Protein AF-A0A8J8BJE0-F1 (afdb_monomer_lite)

pLDDT: mean 71.49, std 12.01, range [42.97, 88.31]

Radius of gyration: 15.68 Å; chains: 1; bounding box: 28×53×28 Å

Structure (mmCIF, N/CA/C/O backbone):
data_AF-A0A8J8BJE0-F1
#
_entry.id   AF-A0A8J8BJE0-F1
#
loop_
_atom_site.group_PDB
_atom_site.id
_atom_site.type_symbol
_atom_site.label_atom_id
_atom_site.lab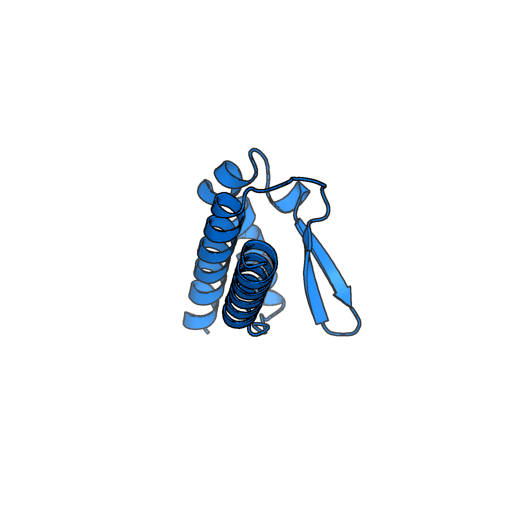el_alt_id
_atom_site.label_comp_id
_atom_site.label_asym_id
_atom_site.label_entity_id
_atom_site.label_seq_id
_atom_site.pdbx_PDB_ins_code
_atom_site.Cartn_x
_atom_site.Cartn_y
_atom_site.Cartn_z
_atom_site.occupancy
_atom_site.B_iso_or_equiv
_atom_site.auth_seq_id
_atom_site.auth_comp_id
_atom_site.auth_asym_id
_atom_site.auth_atom_id
_atom_site.pdbx_PDB_model_num
ATOM 1 N N . MET A 1 1 ? 8.043 40.091 4.713 1.00 54.44 1 MET A N 1
ATOM 2 C CA . MET A 1 1 ? 8.254 39.351 3.450 1.00 54.44 1 MET A CA 1
ATOM 3 C C . MET A 1 1 ? 8.540 37.864 3.732 1.00 54.44 1 MET A C 1
ATOM 5 O O . MET A 1 1 ? 9.115 37.198 2.889 1.00 54.44 1 MET A O 1
ATOM 9 N N . ASP A 1 2 ? 8.081 37.321 4.873 1.00 60.41 2 ASP A N 1
ATOM 10 C CA . ASP A 1 2 ? 8.625 36.074 5.450 1.00 60.41 2 ASP A CA 1
ATOM 11 C C . ASP A 1 2 ? 7.823 34.800 5.170 1.00 60.41 2 ASP A C 1
ATOM 13 O O . ASP A 1 2 ? 8.397 33.745 4.928 1.00 60.41 2 ASP A O 1
ATOM 17 N N . ARG A 1 3 ? 6.488 34.876 5.142 1.00 58.88 3 ARG A N 1
ATOM 18 C CA . ARG A 1 3 ? 5.651 33.661 5.134 1.00 58.88 3 ARG A CA 1
ATOM 19 C C . ARG A 1 3 ? 5.771 32.815 3.862 1.00 58.88 3 ARG A C 1
ATOM 21 O O . ARG A 1 3 ? 5.502 31.621 3.891 1.00 58.88 3 ARG A O 1
ATOM 28 N N . VAL A 1 4 ? 6.155 33.424 2.738 1.00 63.47 4 VAL A N 1
ATOM 29 C CA . VAL A 1 4 ? 6.297 32.719 1.450 1.00 63.47 4 VAL A CA 1
ATOM 30 C C . VAL A 1 4 ? 7.580 31.881 1.408 1.00 63.47 4 VAL A C 1
ATOM 32 O O . VAL A 1 4 ? 7.576 30.812 0.798 1.00 63.47 4 VAL A O 1
ATOM 35 N N . LEU A 1 5 ? 8.645 32.334 2.083 1.00 60.25 5 LEU A N 1
ATOM 36 C CA . LEU A 1 5 ? 9.895 31.584 2.216 1.00 60.25 5 LEU A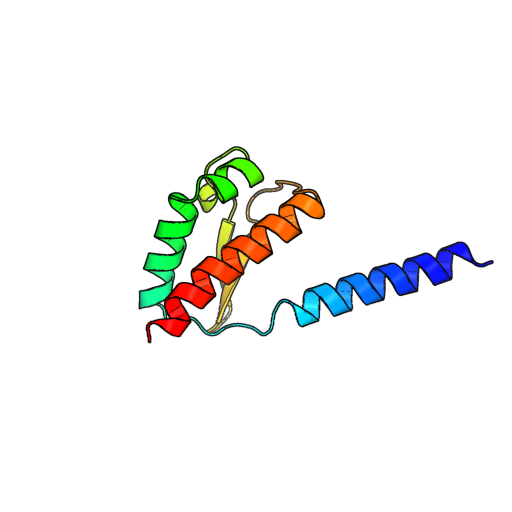 CA 1
ATOM 37 C C . LEU A 1 5 ? 9.720 30.389 3.159 1.00 60.25 5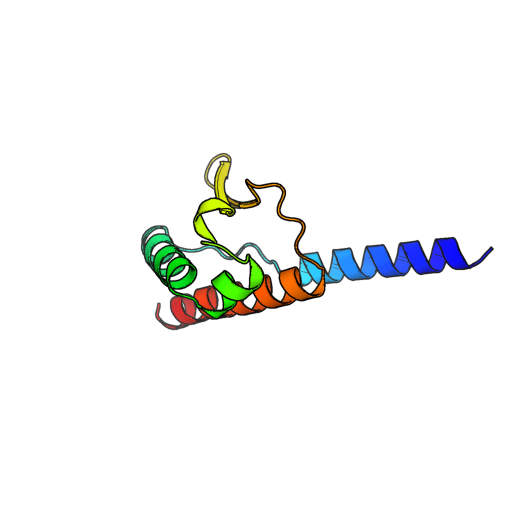 LEU 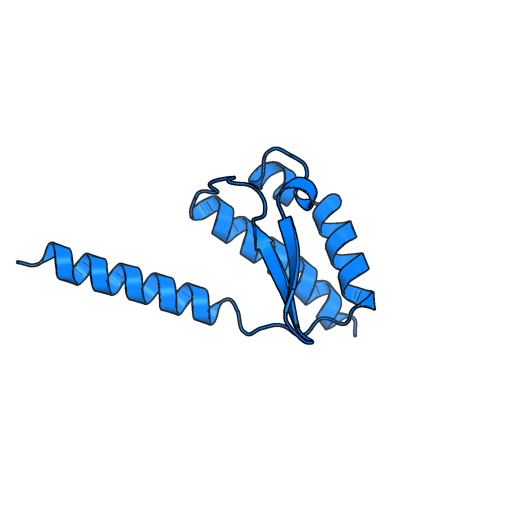A C 1
ATOM 39 O O . LEU A 1 5 ? 10.089 29.278 2.790 1.00 60.25 5 LEU A O 1
ATOM 43 N N . GLU A 1 6 ? 9.061 30.587 4.305 1.00 64.25 6 GLU A N 1
ATOM 44 C CA . GLU A 1 6 ? 8.772 29.499 5.250 1.00 64.25 6 GLU A CA 1
ATOM 45 C C . GLU A 1 6 ? 7.905 28.396 4.619 1.00 64.25 6 GLU A C 1
ATOM 47 O O . GLU A 1 6 ? 8.167 27.207 4.804 1.00 64.25 6 GLU A O 1
ATOM 52 N N . LEU A 1 7 ? 6.902 28.771 3.814 1.00 62.28 7 LEU A N 1
ATOM 53 C CA . LEU A 1 7 ? 6.069 27.812 3.081 1.00 62.28 7 LEU A CA 1
ATOM 54 C C . LEU A 1 7 ? 6.857 27.059 2.001 1.00 62.28 7 LEU A C 1
ATOM 56 O O . LEU A 1 7 ? 6.654 25.857 1.833 1.00 62.28 7 LEU A O 1
ATOM 60 N N . HIS A 1 8 ? 7.777 27.718 1.292 1.00 62.31 8 HIS A N 1
ATOM 61 C CA . HIS A 1 8 ? 8.650 27.047 0.322 1.00 62.31 8 HIS A CA 1
ATOM 62 C C . HIS A 1 8 ? 9.602 26.053 0.991 1.00 62.31 8 HIS A C 1
ATOM 64 O O . HIS A 1 8 ? 9.769 24.939 0.494 1.00 62.31 8 HIS A O 1
ATOM 70 N N . GLU A 1 9 ? 10.193 26.412 2.130 1.00 65.62 9 GLU A N 1
ATOM 71 C CA . GLU A 1 9 ? 11.066 25.505 2.878 1.00 65.62 9 GLU A CA 1
ATOM 72 C C . GLU A 1 9 ? 10.297 24.336 3.499 1.00 65.62 9 GLU A C 1
ATOM 74 O O . GLU A 1 9 ? 10.791 23.207 3.485 1.00 65.62 9 GLU A O 1
ATOM 79 N N . ALA A 1 10 ? 9.076 24.568 3.990 1.00 59.03 10 ALA A N 1
ATOM 80 C CA . ALA A 1 10 ? 8.207 23.509 4.496 1.00 59.03 10 ALA A CA 1
ATOM 81 C C . ALA A 1 10 ? 7.791 22.537 3.381 1.00 59.03 10 ALA A C 1
ATOM 83 O O . ALA A 1 10 ? 7.869 21.324 3.563 1.00 59.03 10 ALA A O 1
ATOM 84 N N . THR A 1 11 ? 7.435 23.058 2.203 1.00 55.62 11 THR A N 1
ATOM 85 C CA . THR A 1 11 ? 7.064 22.242 1.033 1.00 55.62 11 THR A CA 1
ATOM 86 C C . THR A 1 11 ? 8.256 21.430 0.534 1.00 55.62 11 THR A C 1
ATOM 88 O O . THR A 1 11 ? 8.123 20.244 0.256 1.00 55.62 11 THR A O 1
ATOM 91 N N . ARG A 1 12 ? 9.451 22.033 0.505 1.00 60.78 12 ARG A N 1
ATOM 92 C CA . ARG A 1 12 ? 10.688 21.341 0.131 1.00 60.78 12 ARG A CA 1
ATOM 93 C C . ARG A 1 12 ? 11.065 20.260 1.136 1.00 60.78 12 ARG A C 1
ATOM 95 O O . ARG A 1 12 ? 11.461 19.188 0.716 1.00 60.78 12 ARG A O 1
ATOM 102 N N . LYS A 1 13 ? 10.921 20.501 2.444 1.00 58.44 13 LYS A N 1
ATOM 103 C CA . LYS A 1 13 ? 11.152 19.472 3.474 1.00 58.44 13 LYS A CA 1
ATOM 104 C C . LYS A 1 13 ? 10.142 18.335 3.388 1.00 58.44 13 LYS A C 1
ATOM 106 O O . LYS A 1 13 ? 10.534 17.197 3.604 1.00 58.44 13 LYS A O 1
ATOM 111 N N . LEU A 1 14 ? 8.879 18.621 3.074 1.00 52.28 14 LEU A N 1
ATOM 112 C CA . LEU A 1 14 ? 7.867 17.590 2.839 1.00 52.28 14 LEU A CA 1
ATOM 113 C C . LEU A 1 14 ? 8.184 16.767 1.586 1.00 52.28 14 LEU A C 1
ATOM 115 O O . LEU A 1 14 ? 8.068 15.548 1.636 1.00 52.28 14 LEU A O 1
ATOM 119 N N . ASP A 1 15 ? 8.663 17.402 0.514 1.00 54.25 15 ASP A N 1
ATOM 120 C CA . ASP A 1 15 ? 9.139 16.714 -0.691 1.00 54.25 15 ASP A CA 1
ATOM 121 C C . ASP A 1 15 ? 10.384 15.858 -0.394 1.00 54.25 15 ASP A C 1
ATOM 123 O O . ASP A 1 15 ? 10.409 14.677 -0.717 1.00 54.25 15 ASP A O 1
ATOM 127 N N . ASP A 1 16 ? 11.364 16.387 0.346 1.00 47.66 16 ASP A N 1
ATOM 128 C CA . ASP A 1 16 ? 12.570 15.663 0.780 1.00 47.66 16 ASP A CA 1
ATOM 129 C C . ASP A 1 16 ? 12.234 14.495 1.727 1.00 47.66 16 ASP A C 1
ATOM 131 O O . ASP A 1 16 ? 12.835 13.423 1.655 1.00 47.66 16 ASP A O 1
ATOM 135 N N . MET A 1 17 ? 11.251 14.670 2.618 1.00 46.25 17 MET A N 1
ATOM 136 C CA . MET A 1 17 ? 10.741 13.606 3.486 1.00 46.25 17 MET A CA 1
ATOM 137 C C . MET A 1 17 ? 9.979 12.553 2.679 1.00 46.25 17 MET A C 1
ATOM 139 O O . MET A 1 17 ? 10.199 11.366 2.900 1.00 46.25 17 MET A O 1
ATOM 143 N N . SER A 1 18 ? 9.158 12.959 1.707 1.00 45.91 18 SER A N 1
ATOM 144 C CA . SER A 1 18 ? 8.478 12.044 0.785 1.00 45.91 18 SER A CA 1
ATOM 145 C C . SER A 1 18 ? 9.486 11.256 -0.056 1.00 45.91 18 SER A C 1
ATOM 147 O O . SER A 1 18 ? 9.342 10.047 -0.207 1.00 45.91 18 SER A O 1
ATOM 149 N N . GLN A 1 19 ? 10.551 11.901 -0.539 1.00 44.47 19 GLN A N 1
ATOM 150 C CA . GLN A 1 19 ? 11.624 11.261 -1.304 1.00 44.47 19 GLN A CA 1
ATOM 151 C C . GLN A 1 19 ? 12.489 10.328 -0.442 1.00 44.47 19 GLN A C 1
ATOM 153 O O . GLN A 1 19 ? 12.903 9.268 -0.913 1.00 44.47 19 GLN A O 1
ATOM 158 N N . LYS A 1 20 ? 12.733 10.663 0.834 1.00 42.97 20 LYS A N 1
ATOM 159 C CA . LYS A 1 20 ? 13.438 9.779 1.782 1.00 42.97 20 LYS A CA 1
ATOM 160 C C . LYS A 1 20 ? 12.619 8.557 2.196 1.00 42.97 20 LYS A C 1
ATOM 162 O O . LYS A 1 20 ? 13.222 7.552 2.565 1.00 42.97 20 LYS A O 1
ATOM 167 N N . ILE A 1 21 ? 11.287 8.622 2.126 1.00 48.50 21 ILE A N 1
ATOM 168 C CA . ILE A 1 21 ? 10.393 7.497 2.447 1.00 48.50 21 ILE A CA 1
ATOM 169 C C . ILE A 1 21 ? 10.338 6.464 1.308 1.00 48.50 21 ILE A C 1
ATOM 171 O O . ILE A 1 21 ? 10.034 5.303 1.561 1.00 48.50 21 ILE A O 1
ATOM 175 N N . THR A 1 22 ? 10.710 6.817 0.076 1.00 51.31 22 THR A N 1
ATOM 176 C CA . THR A 1 22 ? 10.600 5.901 -1.070 1.00 51.31 22 THR A CA 1
ATOM 177 C C . THR A 1 22 ? 11.891 5.824 -1.875 1.00 51.31 22 THR A C 1
ATOM 179 O O . THR A 1 22 ? 11.979 6.333 -2.993 1.00 51.31 22 THR A O 1
ATOM 182 N N . LYS A 1 23 ? 12.889 5.090 -1.367 1.00 54.44 23 LYS A N 1
ATOM 183 C CA . LYS A 1 23 ? 13.742 4.360 -2.316 1.00 54.44 23 LYS A CA 1
ATOM 184 C C . LYS A 1 23 ? 12.832 3.360 -3.040 1.00 54.44 23 LYS A C 1
ATOM 186 O O . LYS A 1 23 ? 12.106 2.640 -2.349 1.00 54.44 23 LYS A O 1
ATOM 191 N N . PRO A 1 24 ? 12.824 3.313 -4.385 1.00 57.62 24 PRO A N 1
ATOM 192 C CA . PRO A 1 24 ? 12.052 2.312 -5.106 1.00 57.62 24 PRO A CA 1
ATOM 193 C C . PRO A 1 24 ? 12.479 0.937 -4.600 1.00 57.62 24 PRO A C 1
ATOM 195 O O . PRO A 1 24 ? 13.639 0.543 -4.718 1.00 57.62 24 PRO A O 1
ATOM 198 N N . THR A 1 25 ? 11.545 0.261 -3.941 1.00 64.75 25 THR A N 1
ATOM 199 C CA . THR A 1 25 ? 11.782 -1.062 -3.382 1.00 64.75 25 THR A CA 1
ATOM 200 C C . THR A 1 25 ? 11.439 -2.058 -4.471 1.00 64.75 25 THR A C 1
ATOM 202 O O . THR A 1 25 ? 10.289 -2.141 -4.899 1.00 64.75 25 THR A O 1
ATOM 205 N N . ALA A 1 26 ? 12.454 -2.763 -4.968 1.00 67.75 26 ALA A N 1
ATOM 206 C CA . ALA A 1 26 ? 12.249 -3.828 -5.932 1.00 67.75 26 ALA A CA 1
ATOM 207 C C . ALA A 1 26 ? 11.553 -4.994 -5.224 1.00 67.75 26 ALA A C 1
ATOM 209 O O . ALA A 1 26 ? 12.086 -5.560 -4.270 1.00 67.75 26 ALA A O 1
ATOM 210 N N . VAL A 1 27 ? 10.354 -5.329 -5.687 1.00 69.88 27 VAL A N 1
ATOM 211 C CA . VAL A 1 27 ? 9.558 -6.442 -5.173 1.00 69.88 27 VAL A CA 1
ATOM 212 C C . VAL A 1 27 ? 9.424 -7.469 -6.286 1.00 69.88 27 VAL A C 1
ATOM 214 O O . VAL A 1 27 ? 9.062 -7.127 -7.413 1.00 69.88 27 VAL A O 1
ATOM 217 N N . GLU A 1 28 ? 9.710 -8.734 -5.985 1.00 76.50 28 GLU A N 1
ATOM 218 C CA . GLU A 1 28 ? 9.480 -9.815 -6.939 1.00 76.50 28 GLU A CA 1
ATOM 219 C C . GLU A 1 28 ? 7.991 -9.908 -7.297 1.00 76.50 28 GLU A C 1
ATOM 221 O O . GLU A 1 28 ? 7.123 -9.853 -6.427 1.00 76.50 28 GLU A O 1
ATOM 226 N N . LEU A 1 29 ? 7.676 -10.144 -8.573 1.00 75.62 29 LEU A N 1
ATOM 227 C CA . LEU A 1 29 ? 6.290 -10.298 -9.042 1.00 75.62 29 LEU A CA 1
ATOM 228 C C . LEU A 1 29 ? 5.503 -11.359 -8.259 1.00 75.62 29 LEU A C 1
ATOM 230 O O . LEU A 1 29 ? 4.303 -11.212 -8.034 1.00 75.62 29 LEU A O 1
ATOM 234 N N . LYS A 1 30 ? 6.179 -12.421 -7.808 1.00 78.94 30 LYS A N 1
ATOM 235 C CA . LYS A 1 30 ? 5.568 -13.459 -6.974 1.00 78.94 30 LYS A CA 1
ATOM 236 C C . LYS A 1 30 ? 5.096 -12.894 -5.631 1.00 78.94 30 LYS A C 1
ATOM 238 O O . LYS A 1 30 ? 3.981 -13.183 -5.201 1.00 78.94 30 LYS A O 1
ATOM 243 N N . VAL A 1 31 ? 5.920 -12.056 -5.012 1.00 81.25 31 VAL A N 1
ATOM 244 C CA . VAL A 1 31 ? 5.644 -11.395 -3.732 1.00 81.25 31 VAL A CA 1
ATOM 245 C C . VAL A 1 31 ? 4.595 -10.292 -3.894 1.00 81.25 31 VAL A C 1
ATOM 247 O O . VAL A 1 31 ? 3.772 -10.097 -3.005 1.00 81.25 31 VAL A O 1
ATOM 250 N N . LEU A 1 32 ? 4.539 -9.629 -5.055 1.00 81.75 32 LEU A N 1
ATOM 251 C CA . LEU A 1 32 ? 3.528 -8.608 -5.347 1.00 81.75 32 LEU A CA 1
ATOM 252 C C . LEU A 1 32 ? 2.099 -9.139 -5.160 1.00 81.75 32 LEU A C 1
ATOM 254 O O . LEU A 1 32 ? 1.275 -8.462 -4.554 1.00 81.75 32 LEU A O 1
ATOM 258 N N . SER A 1 33 ? 1.811 -10.362 -5.616 1.00 82.31 33 SER A N 1
ATOM 259 C CA . SER A 1 33 ? 0.485 -10.974 -5.429 1.00 82.31 33 SER A CA 1
ATOM 260 C C . SER A 1 33 ? 0.108 -11.158 -3.951 1.00 82.31 33 SER A C 1
ATOM 262 O O . SER A 1 33 ? -1.049 -10.966 -3.579 1.00 82.31 33 SER A O 1
ATOM 264 N N . GLN A 1 34 ? 1.089 -11.466 -3.097 1.00 86.50 34 GLN A N 1
ATOM 265 C CA . GLN A 1 34 ? 0.897 -11.631 -1.655 1.00 86.50 34 GLN A CA 1
ATOM 266 C C . GLN A 1 34 ? 0.656 -10.279 -0.982 1.00 86.50 34 GLN A C 1
ATOM 268 O O . GLN A 1 34 ? -0.287 -10.140 -0.209 1.00 86.50 34 GLN A O 1
ATOM 273 N N . ILE A 1 35 ? 1.437 -9.262 -1.359 1.00 83.88 35 ILE A N 1
ATOM 274 C CA . ILE A 1 35 ? 1.249 -7.886 -0.890 1.00 83.88 35 ILE A CA 1
ATOM 275 C C . ILE A 1 35 ? -0.150 -7.386 -1.255 1.00 83.88 35 ILE A C 1
ATOM 277 O O . ILE A 1 35 ? -0.846 -6.877 -0.385 1.00 83.88 35 ILE A O 1
ATOM 281 N N . LEU A 1 36 ? -0.602 -7.564 -2.501 1.00 83.56 36 LEU A N 1
ATOM 282 C CA . LEU A 1 36 ? -1.948 -7.146 -2.915 1.00 83.56 36 LEU A CA 1
ATOM 283 C C . LEU A 1 36 ? -3.044 -7.859 -2.116 1.00 83.56 36 LEU A C 1
ATOM 285 O O . LEU A 1 36 ? -3.996 -7.212 -1.685 1.00 83.56 36 LEU A O 1
ATOM 289 N N . SER A 1 37 ? -2.881 -9.159 -1.859 1.00 86.25 37 SER A N 1
ATOM 290 C CA . SER A 1 37 ? -3.812 -9.916 -1.019 1.00 86.25 37 SER A CA 1
ATOM 291 C C . SER A 1 37 ? -3.838 -9.408 0.428 1.00 86.25 37 SER A C 1
ATOM 293 O O . SER A 1 37 ? -4.902 -9.382 1.042 1.00 86.25 37 SER A O 1
ATOM 295 N N . GLU A 1 38 ? -2.700 -9.008 1.000 1.00 87.12 38 GLU A N 1
ATOM 296 C CA . GLU A 1 38 ? -2.661 -8.428 2.349 1.00 87.12 38 GLU A CA 1
ATOM 297 C C . GLU A 1 38 ? -3.251 -7.015 2.390 1.00 87.12 38 GLU A C 1
ATOM 299 O O . GLU A 1 38 ? -3.967 -6.677 3.334 1.00 87.12 38 GLU A O 1
ATOM 304 N N . LEU A 1 39 ? -3.022 -6.205 1.351 1.00 84.25 39 LEU A N 1
ATOM 305 C CA . LEU A 1 39 ? -3.647 -4.889 1.208 1.00 84.25 39 LEU A CA 1
ATOM 306 C C . LEU A 1 39 ? -5.177 -5.010 1.157 1.00 84.25 39 LEU A C 1
ATOM 308 O O . LEU A 1 39 ? -5.870 -4.284 1.871 1.00 84.25 39 LEU A O 1
ATOM 312 N N . GLU A 1 40 ? -5.700 -5.969 0.389 1.00 84.31 40 GLU A N 1
ATOM 313 C CA . GLU A 1 40 ? -7.135 -6.277 0.316 1.00 84.31 40 GLU A CA 1
ATOM 314 C C . GLU A 1 40 ? -7.702 -6.773 1.655 1.00 84.31 40 GLU A C 1
ATOM 316 O O . GLU A 1 40 ? -8.875 -6.571 1.956 1.00 84.31 40 GLU A O 1
ATOM 321 N N . GLN A 1 41 ? -6.906 -7.425 2.498 1.00 88.31 41 GLN A N 1
ATOM 322 C CA . GLN A 1 41 ? -7.370 -7.944 3.791 1.00 88.31 41 GLN A CA 1
ATOM 323 C C . GLN A 1 41 ? -7.145 -6.960 4.948 1.00 88.31 41 GLN A C 1
ATOM 325 O O . GLN A 1 41 ? -7.737 -7.113 6.024 1.00 88.31 41 GLN A O 1
ATOM 330 N N . SER A 1 42 ? -6.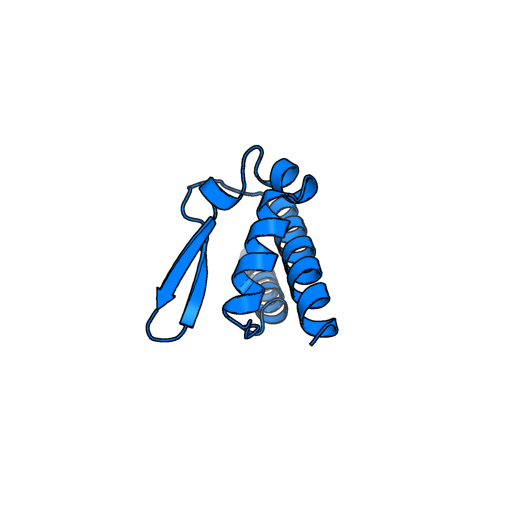330 -5.922 4.746 1.00 83.94 42 SER A N 1
ATOM 331 C CA . SER A 1 42 ? -5.973 -4.972 5.793 1.00 83.94 42 SER A CA 1
ATOM 332 C C . SER A 1 42 ? -7.153 -4.080 6.174 1.00 83.94 42 SER A C 1
ATOM 334 O O . SER A 1 42 ? -7.536 -3.140 5.474 1.00 83.94 42 SER A O 1
ATOM 336 N N . LYS A 1 43 ? -7.703 -4.330 7.368 1.00 85.81 43 LYS A N 1
ATOM 337 C CA . LYS A 1 43 ? -8.759 -3.498 7.968 1.00 85.81 43 LYS A CA 1
ATOM 338 C C . LYS A 1 43 ? -8.319 -2.048 8.160 1.00 85.81 43 LYS A C 1
ATOM 340 O O . LYS A 1 43 ? -9.146 -1.151 8.046 1.00 85.81 43 LYS A O 1
ATOM 345 N N . LYS A 1 44 ? -7.033 -1.818 8.446 1.00 85.38 44 LYS A N 1
ATOM 346 C CA . LYS A 1 44 ? -6.481 -0.467 8.607 1.00 85.38 44 LYS A CA 1
ATOM 347 C C . LYS A 1 44 ? -6.500 0.290 7.288 1.00 85.38 44 LYS A C 1
ATOM 349 O O . LYS A 1 44 ? -6.945 1.428 7.254 1.00 85.38 44 LYS A O 1
ATOM 354 N N . ILE A 1 45 ? -6.082 -0.355 6.202 1.00 84.19 45 ILE A N 1
ATOM 355 C CA . ILE A 1 45 ? -6.092 0.273 4.881 1.00 84.19 45 ILE A CA 1
ATOM 356 C C . ILE A 1 45 ? -7.531 0.509 4.423 1.00 84.19 45 ILE A C 1
ATOM 358 O O . ILE A 1 45 ? -7.853 1.615 4.002 1.00 84.19 45 ILE A O 1
ATOM 362 N N . LYS A 1 46 ? -8.442 -0.449 4.627 1.00 86.50 46 LYS A N 1
ATOM 363 C CA . LYS A 1 46 ? -9.877 -0.216 4.384 1.00 86.50 46 LYS A CA 1
ATOM 364 C C . LYS A 1 46 ? -10.429 0.961 5.185 1.00 86.50 46 LYS A C 1
ATOM 366 O O . LYS A 1 46 ? -11.211 1.737 4.652 1.00 86.50 46 LYS A O 1
ATOM 371 N N . ALA A 1 47 ? -10.006 1.135 6.437 1.00 85.75 47 ALA A N 1
ATOM 372 C CA . ALA A 1 47 ? -10.405 2.284 7.246 1.00 85.75 47 ALA A CA 1
ATOM 373 C C . ALA A 1 47 ? -9.833 3.613 6.718 1.00 85.75 47 ALA A C 1
ATOM 375 O O . ALA A 1 47 ? -10.500 4.639 6.818 1.00 85.75 47 ALA A O 1
ATOM 376 N N . ILE A 1 48 ? -8.631 3.598 6.133 1.00 84.81 48 ILE A N 1
ATOM 377 C CA . ILE A 1 48 ? -8.010 4.779 5.519 1.00 84.81 48 ILE A CA 1
ATOM 378 C C . ILE A 1 48 ? -8.762 5.197 4.250 1.00 84.81 48 ILE A C 1
ATOM 380 O O . ILE A 1 48 ? -9.075 6.375 4.094 1.00 84.81 48 ILE A O 1
ATOM 384 N N . PHE A 1 49 ? -9.069 4.244 3.367 1.00 79.25 49 PHE A N 1
ATOM 385 C CA . PHE A 1 49 ? -9.730 4.515 2.086 1.00 79.25 49 PHE A CA 1
ATOM 386 C C . PHE A 1 49 ? -11.262 4.583 2.190 1.00 79.25 49 PHE A C 1
ATOM 388 O O . PHE A 1 49 ? -11.916 5.047 1.261 1.00 79.25 49 PHE A O 1
ATOM 395 N N . GLY A 1 50 ? -11.855 4.108 3.291 1.00 78.88 50 GLY A N 1
ATOM 396 C CA . GLY A 1 50 ? -13.308 4.013 3.488 1.00 78.88 50 GLY A CA 1
ATOM 397 C C . GLY A 1 50 ? -14.000 2.943 2.631 1.00 78.88 50 GLY A C 1
ATOM 398 O O . GLY A 1 50 ? -15.187 2.681 2.814 1.00 78.88 50 GLY A O 1
ATOM 399 N N . GLN A 1 51 ? -13.265 2.311 1.718 1.00 77.44 51 GLN A N 1
ATOM 400 C CA . GLN A 1 51 ? -13.716 1.259 0.815 1.00 77.44 51 GLN A CA 1
ATOM 401 C C . GLN A 1 51 ? -12.554 0.316 0.491 1.00 77.44 51 GLN A C 1
ATOM 403 O O . GLN A 1 51 ? -11.488 0.398 1.109 1.00 77.44 51 GLN A O 1
ATOM 408 N N . ASP A 1 52 ? -12.758 -0.608 -0.448 1.00 79.38 52 ASP A N 1
ATOM 409 C CA . ASP A 1 52 ? -11.698 -1.531 -0.826 1.00 79.38 52 ASP A CA 1
ATOM 410 C C . ASP A 1 52 ? -10.505 -0.773 -1.446 1.00 79.38 52 ASP A C 1
ATOM 412 O O . ASP A 1 52 ? -10.688 0.009 -2.377 1.00 79.38 52 ASP A O 1
ATOM 416 N N . PRO A 1 53 ? -9.274 -0.933 -0.933 1.00 76.69 53 PRO A N 1
ATOM 417 C CA . PRO A 1 53 ? -8.129 -0.201 -1.458 1.00 76.69 53 PRO A CA 1
ATOM 418 C C . PRO A 1 53 ? -7.792 -0.575 -2.900 1.00 76.69 53 PRO A C 1
ATOM 420 O O . PRO A 1 53 ? -7.282 0.273 -3.630 1.00 76.69 53 PRO A O 1
ATOM 423 N N . LEU A 1 54 ? -8.106 -1.797 -3.339 1.00 75.94 54 LEU A N 1
ATOM 424 C CA . LEU A 1 54 ? -7.810 -2.240 -4.701 1.00 75.94 54 LEU A CA 1
ATOM 425 C C . LEU A 1 54 ? -8.703 -1.578 -5.756 1.00 75.94 54 LEU A C 1
ATOM 427 O O . LEU A 1 54 ? -8.362 -1.607 -6.934 1.00 75.94 54 LEU A O 1
ATOM 431 N N . THR A 1 55 ? -9.819 -0.950 -5.366 1.00 76.06 55 THR A N 1
ATOM 432 C CA . THR A 1 55 ? -10.626 -0.155 -6.307 1.00 76.06 55 THR A CA 1
ATOM 433 C C . THR A 1 55 ? -10.028 1.225 -6.562 1.00 76.06 55 THR A C 1
ATOM 435 O O . THR A 1 55 ? -10.344 1.838 -7.576 1.00 76.06 55 THR A O 1
ATOM 438 N N . ASN A 1 56 ? -9.174 1.709 -5.655 1.00 74.25 56 ASN A N 1
ATOM 439 C CA . ASN A 1 56 ? -8.593 3.054 -5.717 1.00 74.25 56 ASN A CA 1
ATOM 440 C C . ASN A 1 56 ? -7.134 3.033 -6.152 1.00 74.25 56 ASN A C 1
ATOM 442 O O . ASN A 1 56 ? -6.644 4.002 -6.716 1.00 74.25 56 ASN A O 1
ATOM 446 N N . LEU A 1 57 ? -6.434 1.931 -5.900 1.00 75.62 57 LEU A N 1
ATOM 447 C CA . LEU A 1 57 ? -5.037 1.768 -6.260 1.00 75.62 57 LEU A CA 1
ATOM 448 C C . LEU A 1 57 ? -4.909 1.078 -7.616 1.00 75.62 57 LEU A C 1
ATOM 450 O O . LEU A 1 57 ? -5.534 0.057 -7.888 1.00 75.62 57 LEU A O 1
ATOM 454 N N . GLY A 1 58 ? -4.042 1.626 -8.454 1.00 69.19 58 GLY A N 1
ATOM 455 C CA . GLY A 1 58 ? -3.655 1.061 -9.735 1.00 69.19 58 GLY A CA 1
ATOM 456 C C . GLY A 1 58 ? -2.228 0.598 -9.762 1.00 69.19 58 GLY A C 1
ATOM 457 O O . GLY A 1 58 ? -1.378 1.149 -9.074 1.00 69.19 58 GLY A O 1
ATOM 458 N N . ILE A 1 59 ? -1.948 -0.356 -10.640 1.00 72.75 59 ILE A N 1
ATOM 459 C CA . ILE A 1 59 ? -0.584 -0.720 -11.001 1.00 72.75 59 ILE A CA 1
ATOM 460 C C . ILE A 1 59 ? -0.376 -0.301 -12.448 1.00 72.75 59 ILE A C 1
ATOM 462 O O . ILE A 1 59 ? -1.071 -0.777 -13.344 1.00 72.75 59 ILE A O 1
ATOM 466 N N . VAL A 1 60 ? 0.583 0.590 -12.679 1.00 69.06 60 VAL A N 1
ATOM 467 C CA . VAL A 1 60 ? 1.010 0.976 -14.025 1.00 69.06 60 VAL A CA 1
ATOM 468 C C . VAL A 1 60 ? 2.323 0.286 -14.331 1.00 69.06 60 VAL A C 1
ATOM 470 O O . VAL A 1 60 ? 3.263 0.353 -13.537 1.00 69.06 60 VAL A O 1
ATOM 473 N N . ALA A 1 61 ? 2.392 -0.341 -15.500 1.00 70.94 61 ALA A N 1
ATOM 474 C CA . ALA A 1 61 ? 3.647 -0.787 -16.076 1.00 70.94 61 ALA A CA 1
ATOM 475 C C . ALA A 1 61 ? 4.229 0.348 -16.925 1.00 70.94 61 ALA A C 1
ATOM 477 O O . ALA A 1 61 ? 3.606 0.795 -17.889 1.00 70.94 61 ALA A O 1
ATOM 478 N N . VAL A 1 62 ? 5.417 0.823 -16.560 1.00 72.31 62 VAL A N 1
ATOM 479 C CA . VAL A 1 62 ? 6.178 1.802 -17.339 1.00 72.31 62 VAL A CA 1
ATOM 480 C C . VAL A 1 62 ? 7.500 1.147 -17.712 1.00 72.31 62 VAL A C 1
ATOM 482 O O . VAL A 1 62 ? 8.371 0.965 -16.866 1.00 72.31 62 VAL A O 1
ATOM 485 N N . SER A 1 63 ? 7.645 0.770 -18.984 1.00 76.94 63 SER A N 1
ATOM 486 C CA . SER A 1 63 ? 8.767 -0.050 -19.462 1.00 76.94 63 SER A CA 1
ATOM 487 C C . SER A 1 63 ? 8.859 -1.382 -18.694 1.00 76.94 63 SER A C 1
ATOM 489 O O . SER A 1 63 ? 7.956 -2.204 -18.819 1.00 76.94 63 SER A O 1
ATOM 491 N N . ASN A 1 64 ? 9.914 -1.580 -17.892 1.00 72.69 64 ASN A N 1
ATOM 492 C CA . ASN A 1 64 ? 10.125 -2.767 -17.054 1.00 72.69 64 ASN A CA 1
ATOM 493 C C . ASN A 1 64 ? 9.829 -2.506 -15.565 1.00 72.69 64 ASN A C 1
ATOM 495 O O . ASN A 1 64 ? 10.093 -3.370 -14.732 1.00 72.69 64 ASN A O 1
ATOM 499 N N . ASP A 1 65 ? 9.294 -1.331 -15.226 1.00 67.31 65 ASP A N 1
ATOM 500 C CA . ASP A 1 65 ? 8.978 -0.943 -13.856 1.00 67.31 65 ASP A CA 1
ATOM 501 C C . ASP A 1 65 ? 7.473 -1.044 -13.592 1.00 67.31 65 ASP A C 1
ATOM 503 O O . ASP A 1 65 ? 6.651 -0.577 -14.385 1.00 67.31 65 ASP A O 1
ATOM 507 N N . LEU A 1 66 ? 7.108 -1.592 -12.432 1.00 68.62 66 LEU A N 1
ATOM 508 C CA . LEU A 1 66 ? 5.748 -1.518 -11.904 1.00 68.62 66 LEU A CA 1
ATOM 509 C C . LEU A 1 66 ? 5.660 -0.402 -10.867 1.00 68.62 66 LEU A C 1
ATOM 511 O O . LEU A 1 66 ? 6.476 -0.327 -9.949 1.00 68.62 66 LEU A O 1
ATOM 515 N N . ARG A 1 67 ? 4.655 0.464 -11.003 1.00 72.25 67 ARG A N 1
ATOM 516 C CA . ARG A 1 67 ? 4.394 1.563 -10.067 1.00 72.25 67 ARG A CA 1
ATOM 517 C C . ARG A 1 67 ? 2.963 1.498 -9.568 1.00 72.25 67 ARG A C 1
ATOM 519 O O . ARG A 1 67 ? 2.042 1.396 -10.375 1.00 72.25 67 ARG A O 1
ATOM 526 N N . ILE A 1 68 ? 2.790 1.596 -8.252 1.00 72.38 68 ILE A N 1
ATOM 527 C CA . ILE A 1 68 ? 1.469 1.767 -7.648 1.00 72.38 68 ILE A CA 1
ATOM 528 C C . ILE A 1 68 ? 1.100 3.246 -7.752 1.00 72.38 68 ILE A C 1
ATOM 530 O O . ILE A 1 68 ? 1.880 4.111 -7.353 1.00 72.38 68 ILE A O 1
ATOM 534 N N . ILE A 1 69 ? -0.067 3.529 -8.316 1.00 68.69 69 ILE A N 1
ATOM 535 C CA . ILE A 1 69 ? -0.622 4.875 -8.443 1.00 68.69 69 ILE A CA 1
ATOM 536 C C . ILE A 1 69 ? -2.001 4.931 -7.806 1.00 68.69 69 ILE A C 1
ATOM 538 O O . ILE A 1 69 ? -2.664 3.911 -7.643 1.00 68.69 69 ILE A O 1
ATOM 542 N N . ASP A 1 70 ? -2.450 6.139 -7.506 1.00 69.25 70 ASP A N 1
ATOM 543 C CA . ASP A 1 70 ? -3.855 6.392 -7.222 1.00 69.25 70 ASP A CA 1
ATOM 544 C C . ASP A 1 70 ? -4.623 6.469 -8.555 1.00 69.25 70 ASP A C 1
ATOM 546 O O . ASP A 1 70 ? -4.271 7.270 -9.427 1.00 69.25 70 ASP A O 1
ATOM 550 N N . ILE A 1 71 ? -5.605 5.588 -8.758 1.00 65.75 71 ILE A N 1
ATOM 551 C CA . ILE A 1 71 ? -6.508 5.601 -9.923 1.00 65.75 71 ILE A CA 1
ATOM 552 C C . ILE A 1 71 ? -7.707 6.497 -9.648 1.00 65.75 71 ILE A C 1
ATOM 554 O O . ILE A 1 71 ? -8.192 7.170 -10.563 1.00 65.75 71 ILE A O 1
ATOM 558 N N . ASP A 1 72 ? -8.199 6.494 -8.412 1.00 64.31 72 ASP A N 1
ATOM 559 C CA . ASP A 1 72 ? -9.404 7.225 -8.061 1.00 64.31 72 ASP A CA 1
ATOM 560 C C . ASP A 1 72 ? -9.046 8.575 -7.429 1.00 64.31 72 ASP A C 1
ATOM 562 O O . ASP A 1 72 ? -7.985 8.779 -6.851 1.00 64.31 72 ASP A O 1
ATOM 566 N N . LYS A 1 73 ? -9.924 9.568 -7.540 1.00 63.75 73 LYS A N 1
ATOM 567 C CA . LYS A 1 73 ? -9.678 10.909 -6.981 1.00 63.75 73 LYS A CA 1
ATOM 568 C C . LYS A 1 73 ? -9.908 10.947 -5.468 1.00 63.75 73 LYS A C 1
ATOM 570 O O . LYS A 1 73 ? -10.359 11.977 -4.953 1.00 63.75 73 LYS A O 1
ATOM 575 N N . ILE A 1 74 ? -9.635 9.857 -4.747 1.00 68.75 74 ILE A N 1
ATOM 576 C CA . ILE A 1 74 ? -9.741 9.858 -3.291 1.00 68.75 74 ILE A CA 1
ATOM 577 C C . ILE A 1 74 ? -8.652 10.771 -2.749 1.00 68.75 74 ILE A C 1
ATOM 579 O O . ILE A 1 74 ? -7.467 10.461 -2.713 1.00 68.75 74 ILE A O 1
ATOM 583 N N . LYS A 1 75 ? -9.075 11.947 -2.293 1.00 69.75 75 LYS A N 1
ATOM 584 C CA . LYS A 1 75 ? -8.193 12.862 -1.582 1.00 69.75 75 LYS A CA 1
ATOM 585 C C . LYS A 1 75 ? -8.003 12.351 -0.161 1.00 69.75 75 LYS A C 1
ATOM 587 O O . LYS A 1 75 ? -8.727 12.759 0.743 1.00 69.75 75 LYS A O 1
ATOM 592 N N . LEU A 1 76 ? -7.017 11.479 0.022 1.00 77.12 76 LEU A N 1
ATOM 593 C CA . LEU A 1 76 ? -6.504 11.158 1.349 1.00 77.12 76 LEU A CA 1
ATOM 594 C C . LEU A 1 76 ? -5.913 12.423 1.987 1.00 77.12 76 LEU A C 1
ATOM 596 O O . LEU A 1 76 ? -5.189 13.182 1.331 1.00 77.12 76 LEU A O 1
ATOM 600 N N . SER A 1 77 ? -6.201 12.643 3.270 1.00 82.12 77 SER A N 1
ATOM 601 C CA . SER A 1 77 ? -5.500 13.647 4.072 1.00 82.12 77 SER A CA 1
ATOM 602 C C . SER A 1 77 ? -4.016 13.291 4.211 1.00 82.12 77 SER A C 1
ATOM 604 O O . SER A 1 77 ? -3.619 12.142 4.024 1.00 82.12 77 SER A O 1
ATOM 606 N N . GLU A 1 78 ? -3.171 14.256 4.576 1.00 76.56 78 GLU A N 1
ATOM 607 C CA . GLU A 1 78 ? -1.742 13.993 4.810 1.00 76.56 78 GLU A CA 1
ATOM 608 C C . GLU A 1 78 ? -1.520 12.933 5.906 1.00 76.56 78 GLU A C 1
ATOM 610 O O . GLU A 1 78 ? -0.639 12.082 5.789 1.00 76.56 78 GLU A O 1
ATOM 615 N N . GLU A 1 79 ? -2.376 12.915 6.931 1.00 79.25 79 GLU A N 1
ATOM 616 C CA . GLU A 1 79 ? -2.363 11.895 7.985 1.00 79.25 79 GLU A CA 1
ATOM 617 C C . GLU A 1 79 ? -2.748 10.511 7.448 1.00 79.25 79 GLU A C 1
ATOM 619 O O . GLU A 1 79 ? -2.083 9.521 7.753 1.00 79.25 79 GLU A O 1
ATOM 624 N N . GLN A 1 80 ? -3.777 10.440 6.598 1.00 79.56 80 GLN A N 1
ATOM 625 C CA . GLN A 1 80 ? -4.205 9.203 5.942 1.00 79.56 80 GLN A CA 1
ATOM 626 C C . GLN A 1 80 ? -3.145 8.666 4.975 1.00 79.56 80 GLN A C 1
ATOM 628 O O . GLN A 1 80 ? -2.874 7.467 4.977 1.00 79.56 80 GLN A O 1
ATOM 633 N N . LYS A 1 81 ? -2.504 9.539 4.188 1.00 79.19 81 LYS A N 1
ATOM 634 C CA . LYS A 1 81 ? -1.397 9.164 3.296 1.00 79.19 81 LYS A CA 1
ATOM 635 C C . LYS A 1 81 ? -0.226 8.598 4.079 1.00 79.19 81 LYS A C 1
ATOM 637 O O . LYS A 1 81 ? 0.304 7.557 3.708 1.00 79.19 81 LYS A O 1
ATOM 642 N N . LYS A 1 82 ? 0.167 9.261 5.169 1.00 80.69 82 LYS A N 1
ATOM 643 C CA . LYS A 1 82 ? 1.262 8.789 6.017 1.00 80.69 82 LYS A CA 1
ATOM 644 C C . LYS A 1 82 ? 0.940 7.422 6.619 1.00 80.69 82 LYS A C 1
ATOM 646 O O . LYS A 1 82 ? 1.744 6.509 6.488 1.00 80.69 82 LYS A O 1
ATOM 651 N N . ALA A 1 83 ? -0.257 7.262 7.185 1.00 82.19 83 ALA A N 1
ATOM 652 C CA . ALA A 1 83 ? -0.706 5.987 7.739 1.00 82.19 83 ALA A CA 1
ATOM 653 C C . ALA A 1 83 ? -0.753 4.871 6.681 1.00 82.19 83 ALA A C 1
ATOM 655 O O . ALA A 1 83 ? -0.382 3.735 6.966 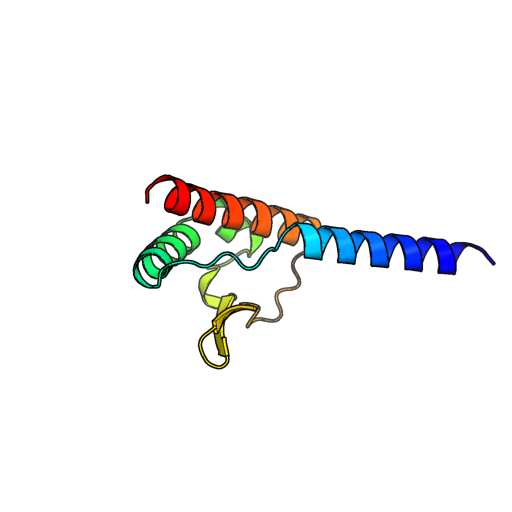1.00 82.19 83 ALA A O 1
ATOM 656 N N . PHE A 1 84 ? -1.172 5.194 5.454 1.00 83.81 84 PHE A N 1
ATOM 657 C CA . PHE A 1 84 ? -1.161 4.252 4.339 1.00 83.81 84 PHE A CA 1
ATOM 658 C C . PHE A 1 84 ? 0.260 3.831 3.963 1.00 83.81 84 PHE A C 1
ATOM 660 O O . PHE A 1 84 ? 0.524 2.637 3.851 1.00 83.81 84 PHE A O 1
ATOM 667 N N . LEU A 1 85 ? 1.174 4.790 3.795 1.00 81.00 85 LEU A N 1
ATOM 668 C CA . LEU A 1 85 ? 2.569 4.512 3.452 1.00 81.00 85 LEU A CA 1
ATOM 669 C C . LEU A 1 85 ? 3.275 3.705 4.545 1.00 81.00 85 LEU A C 1
ATOM 671 O O . LEU A 1 85 ? 4.019 2.784 4.221 1.00 81.00 85 LEU A O 1
ATOM 675 N N . ASP A 1 86 ? 3.025 4.008 5.820 1.00 83.56 86 ASP A N 1
ATOM 676 C CA . ASP A 1 86 ? 3.565 3.242 6.946 1.00 83.56 86 ASP A CA 1
ATOM 677 C C . ASP A 1 86 ? 3.073 1.784 6.919 1.00 83.56 86 ASP A C 1
ATOM 679 O O . ASP A 1 86 ? 3.879 0.859 7.029 1.00 83.56 86 ASP A O 1
ATOM 683 N N . GLU A 1 87 ? 1.774 1.554 6.707 1.00 83.50 87 GLU A N 1
ATOM 684 C CA . GLU A 1 87 ? 1.213 0.198 6.641 1.00 83.50 87 GLU A CA 1
ATOM 685 C C . GLU A 1 87 ? 1.699 -0.566 5.396 1.00 83.50 87 GLU A C 1
ATOM 687 O O . GLU A 1 87 ? 2.087 -1.730 5.493 1.00 83.50 87 GLU A O 1
ATOM 692 N N . LEU A 1 88 ? 1.750 0.094 4.235 1.00 81.12 88 LEU A N 1
ATOM 693 C CA . LEU A 1 88 ? 2.293 -0.478 3.002 1.00 81.12 88 LEU A CA 1
ATOM 694 C C . LEU A 1 88 ? 3.767 -0.869 3.183 1.00 81.12 88 LEU A C 1
ATOM 696 O O . LEU A 1 88 ? 4.161 -1.975 2.814 1.00 81.12 88 LEU A O 1
ATOM 700 N N . ASN A 1 89 ? 4.570 -0.006 3.808 1.00 80.88 89 ASN A N 1
ATOM 701 C CA . ASN A 1 89 ? 5.969 -0.295 4.108 1.00 80.88 89 ASN A CA 1
ATOM 702 C C . ASN A 1 89 ? 6.125 -1.476 5.070 1.00 80.88 89 ASN A C 1
ATOM 704 O O . ASN A 1 89 ? 7.044 -2.276 4.889 1.00 80.88 89 ASN A O 1
ATOM 708 N N . GLN A 1 90 ? 5.245 -1.625 6.064 1.00 83.88 90 GLN A N 1
ATOM 709 C CA . GLN A 1 90 ? 5.260 -2.791 6.953 1.00 83.88 90 GLN A CA 1
ATOM 710 C C . GLN A 1 90 ? 4.955 -4.089 6.203 1.00 83.88 90 GLN A C 1
ATOM 712 O O . GLN A 1 90 ? 5.689 -5.066 6.364 1.00 83.88 90 GLN A O 1
ATOM 717 N N . ILE A 1 91 ? 3.924 -4.088 5.355 1.00 82.88 91 ILE A N 1
ATOM 718 C CA . ILE A 1 91 ? 3.545 -5.250 4.540 1.00 82.88 91 ILE A CA 1
ATOM 719 C C . ILE A 1 91 ? 4.700 -5.638 3.610 1.00 82.88 91 ILE A C 1
ATOM 721 O O . ILE A 1 91 ? 5.113 -6.798 3.590 1.00 82.88 91 ILE A O 1
ATOM 725 N N . ILE A 1 92 ? 5.288 -4.673 2.896 1.00 80.88 92 ILE A N 1
ATOM 726 C CA . ILE A 1 92 ? 6.429 -4.922 2.002 1.00 80.88 92 ILE A CA 1
ATOM 727 C C . ILE A 1 92 ? 7.636 -5.449 2.793 1.00 80.88 92 ILE A C 1
ATOM 729 O O . ILE A 1 92 ? 8.218 -6.469 2.424 1.00 80.88 92 ILE A O 1
ATOM 733 N N . SER A 1 93 ? 7.990 -4.807 3.911 1.00 80.31 93 SER A N 1
ATOM 734 C CA . SER A 1 93 ? 9.151 -5.195 4.730 1.00 80.31 93 SER A CA 1
ATOM 735 C C . SER A 1 93 ? 9.009 -6.595 5.331 1.00 80.31 93 SER A C 1
ATOM 737 O O . SER A 1 93 ? 9.986 -7.338 5.386 1.00 80.31 93 SER A O 1
ATOM 739 N N . SER A 1 94 ? 7.796 -6.984 5.739 1.00 81.94 94 SER A N 1
ATOM 740 C CA . SER A 1 94 ? 7.486 -8.334 6.233 1.00 81.94 94 SER A CA 1
ATOM 741 C C . SER A 1 94 ? 7.787 -9.412 5.189 1.00 81.94 94 SER A C 1
ATOM 743 O O . SER A 1 94 ? 8.297 -10.484 5.520 1.00 81.94 94 SER A O 1
ATOM 745 N N . HIS A 1 95 ? 7.525 -9.115 3.916 1.00 74.88 95 HIS A N 1
ATOM 746 C CA . HIS A 1 95 ? 7.816 -10.038 2.827 1.00 74.88 95 HIS A CA 1
ATOM 747 C C . HIS A 1 95 ? 9.288 -10.032 2.435 1.00 74.88 95 HIS A C 1
ATOM 749 O O . HIS A 1 95 ? 9.819 -11.095 2.150 1.00 74.88 95 HIS A O 1
ATOM 755 N N . MET A 1 96 ? 9.968 -8.883 2.480 1.00 68.19 96 MET A N 1
ATOM 756 C CA . MET A 1 96 ? 11.407 -8.819 2.199 1.00 68.19 96 MET A CA 1
ATOM 757 C C . MET A 1 96 ? 12.261 -9.495 3.274 1.00 68.19 96 MET A C 1
ATOM 759 O O . MET A 1 96 ? 13.270 -10.099 2.943 1.00 68.19 96 MET A O 1
ATOM 763 N N . ALA A 1 97 ? 11.862 -9.434 4.547 1.00 60.47 97 ALA A N 1
ATOM 764 C CA . ALA A 1 97 ? 12.569 -10.114 5.635 1.00 60.47 97 ALA A CA 1
ATOM 765 C C . ALA A 1 97 ? 12.418 -11.648 5.604 1.00 60.47 97 ALA A C 1
ATOM 767 O O . ALA A 1 97 ? 13.081 -12.349 6.367 1.00 60.47 97 ALA A O 1
ATOM 768 N N . ARG A 1 98 ? 11.504 -12.167 4.774 1.00 50.56 98 ARG A N 1
ATOM 769 C CA . ARG A 1 98 ? 11.217 -13.599 4.619 1.00 50.56 98 ARG A CA 1
ATOM 770 C C . ARG A 1 98 ? 11.919 -14.243 3.419 1.00 50.56 98 ARG A C 1
ATOM 772 O O . ARG A 1 98 ? 11.818 -15.463 3.287 1.00 50.56 98 ARG A O 1
ATOM 779 N N . VAL A 1 99 ? 12.579 -13.452 2.571 1.00 44.44 99 VAL A N 1
ATOM 780 C CA . VAL A 1 99 ? 13.410 -13.918 1.444 1.00 44.44 99 VAL A CA 1
ATOM 781 C C . VAL A 1 99 ? 14.866 -13.975 1.886 1.00 44.44 99 VAL A C 1
ATOM 783 O O . VAL A 1 99 ? 15.529 -14.977 1.546 1.00 44.44 99 VAL A O 1
#

Secondary structure (DSSP, 8-state):
--HHHHHHHHHHHHHHHHHHH-------HHHHHHHHHHHHH-HHHHHHHSS-GGGTEEEEEETTEEEEEE-S-----HHHHHHHHHHHHHHHHHHHTT-

Foldseek 3Di:
DPPVVVVVVVVVVVVVVVVVLDPPDDDPPVLVVVLLVVLQVDPLNCVLQVHRVVVQWDWDDDPPDTDIDGPDPRPGDPVSVVSNSVVSCVSRVVSVVVD

Sequence (99 aa):
MDRVLELHEATRKLDDMSQKITKPTAVELKVLSQILSELEQSKKIKAIFGQDPLTNLGIVAVSNDLRIIDIDKIKLSEEQKKAFLDELNQIISSHMARV